Protein AF-A0A2S4WC59-F1 (afdb_monomer)

Mean predicted aligned error: 19.42 Å

Organism: NCBI:txid27350

Structure (mmCIF, N/CA/C/O backbone):
data_AF-A0A2S4WC59-F1
#
_entry.id   AF-A0A2S4WC59-F1
#
loop_
_atom_site.group_PDB
_atom_site.id
_atom_site.type_symbol
_atom_site.label_atom_id
_atom_site.label_alt_id
_atom_site.label_comp_id
_atom_site.label_asym_id
_atom_site.label_entity_id
_atom_site.label_seq_id
_atom_site.pdbx_PDB_ins_code
_atom_site.Cartn_x
_atom_site.Cartn_y
_atom_site.Cartn_z
_atom_site.occupancy
_atom_site.B_iso_or_equiv
_atom_site.auth_seq_id
_atom_site.auth_comp_id
_atom_site.auth_asym_id
_atom_site.auth_atom_id
_atom_site.pdbx_PDB_model_num
ATOM 1 N N . MET A 1 1 ? 1.148 -25.207 -34.327 1.00 47.09 1 MET A N 1
ATOM 2 C CA . MET A 1 1 ? 0.972 -26.489 -33.614 1.00 47.09 1 MET A CA 1
ATOM 3 C C . MET A 1 1 ? 2.319 -26.918 -33.060 1.00 47.09 1 MET A C 1
ATOM 5 O O . MET A 1 1 ? 3.169 -27.356 -33.818 1.00 47.09 1 MET A O 1
ATOM 9 N N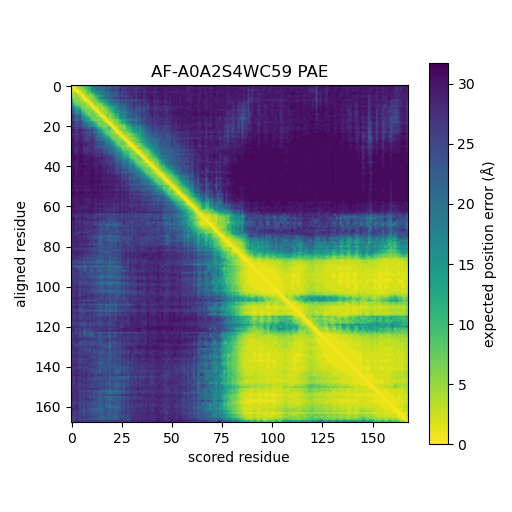 . THR A 1 2 ? 2.506 -26.719 -31.759 1.00 49.12 2 THR A N 1
ATOM 10 C CA . THR A 1 2 ? 3.617 -27.207 -30.927 1.00 49.12 2 THR A CA 1
ATOM 11 C C . THR A 1 2 ? 3.037 -27.507 -29.530 1.00 49.12 2 THR A C 1
ATOM 13 O O . THR A 1 2 ? 2.033 -26.893 -29.162 1.00 49.12 2 THR A O 1
ATOM 16 N N . PRO A 1 3 ? 3.558 -28.512 -28.804 1.00 54.94 3 PRO A N 1
ATOM 17 C CA . PRO A 1 3 ? 2.838 -29.184 -27.716 1.00 54.94 3 PRO A CA 1
ATOM 18 C C . PRO A 1 3 ? 2.958 -28.472 -26.353 1.00 54.94 3 PRO A C 1
ATOM 20 O O . PRO A 1 3 ? 3.953 -27.788 -26.113 1.00 54.94 3 PRO A O 1
ATOM 23 N N . PRO A 1 4 ? 2.001 -28.675 -25.422 1.00 55.25 4 PRO A N 1
ATOM 24 C CA . PRO A 1 4 ? 2.130 -28.228 -24.039 1.00 55.25 4 PRO A CA 1
ATOM 25 C C . PRO A 1 4 ? 2.895 -29.257 -23.188 1.00 55.25 4 PRO A C 1
ATOM 27 O O . PRO A 1 4 ? 2.477 -30.408 -23.053 1.00 55.25 4 PRO A O 1
ATOM 30 N N . CYS A 1 5 ? 4.001 -28.831 -22.573 1.00 49.16 5 CYS A N 1
ATOM 31 C CA . CYS A 1 5 ? 4.662 -29.581 -21.504 1.00 49.16 5 CYS A CA 1
ATOM 32 C C . CYS A 1 5 ? 3.800 -29.555 -20.235 1.00 49.16 5 CYS A C 1
ATOM 34 O O . CYS A 1 5 ? 3.365 -28.494 -19.789 1.00 49.16 5 CYS A O 1
ATOM 36 N N . GLY A 1 6 ? 3.561 -30.730 -19.653 1.00 39.84 6 GLY A N 1
ATOM 37 C CA . GLY A 1 6 ? 2.769 -30.905 -18.444 1.00 39.84 6 GLY A CA 1
ATOM 38 C C . GLY A 1 6 ? 3.561 -31.466 -17.260 1.00 39.84 6 GLY A C 1
ATOM 39 O O . GLY A 1 6 ? 4.372 -32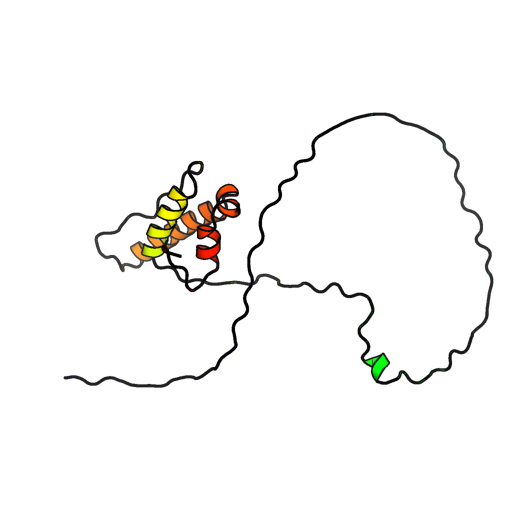.370 -17.436 1.00 39.84 6 GLY A O 1
ATOM 40 N N . ARG A 1 7 ? 3.127 -31.007 -16.070 1.00 43.00 7 ARG A N 1
ATOM 41 C CA . ARG A 1 7 ? 3.107 -31.651 -14.729 1.00 43.00 7 ARG A CA 1
ATOM 42 C C . ARG A 1 7 ? 4.415 -31.654 -13.897 1.00 43.00 7 ARG A C 1
ATOM 44 O O . ARG A 1 7 ? 5.483 -31.601 -14.489 1.00 43.00 7 ARG A O 1
ATOM 51 N N . PRO A 1 8 ? 4.346 -31.772 -12.542 1.00 47.62 8 PRO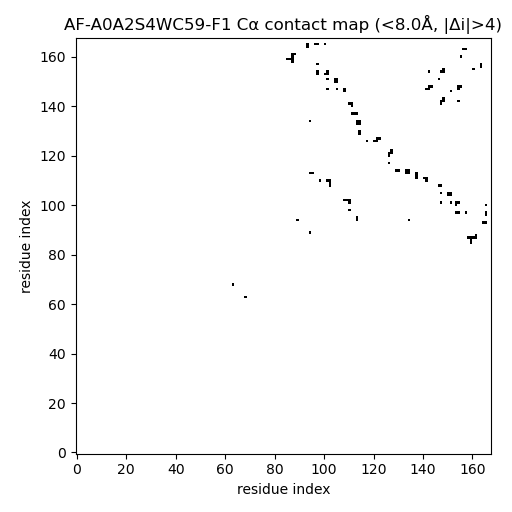 A N 1
ATOM 52 C CA . PRO A 1 8 ? 3.183 -32.144 -11.723 1.00 47.62 8 PRO A CA 1
ATOM 53 C C . PRO A 1 8 ? 2.820 -31.222 -10.544 1.00 47.62 8 PRO A C 1
ATOM 55 O O . PRO A 1 8 ? 3.578 -30.385 -10.070 1.00 47.62 8 PRO A O 1
ATOM 58 N N . ALA A 1 9 ? 1.594 -31.462 -10.083 1.00 41.72 9 ALA A N 1
ATOM 59 C CA . ALA A 1 9 ? 0.948 -30.904 -8.914 1.00 41.72 9 ALA A CA 1
ATOM 60 C C . ALA A 1 9 ? 1.523 -31.462 -7.606 1.00 41.72 9 ALA A C 1
ATOM 62 O O . ALA A 1 9 ? 1.679 -32.675 -7.460 1.00 41.72 9 ALA A O 1
ATOM 63 N N . SER A 1 10 ? 1.689 -30.592 -6.616 1.00 41.12 10 SER A N 1
ATOM 64 C CA . SER A 1 10 ? 1.732 -30.963 -5.204 1.00 41.12 10 SER A CA 1
ATOM 65 C C . SER A 1 10 ? 0.483 -30.418 -4.519 1.00 41.12 10 SER A C 1
ATOM 67 O O . SER A 1 10 ? 0.310 -29.213 -4.349 1.00 41.12 10 SER A O 1
ATOM 69 N N . LYS A 1 11 ? -0.404 -31.350 -4.164 1.00 42.25 11 LYS A N 1
ATOM 70 C CA . LYS A 1 11 ? -1.499 -31.168 -3.212 1.00 42.25 11 LYS A CA 1
ATOM 71 C C . LYS A 1 11 ? -0.938 -30.661 -1.880 1.00 42.25 11 LYS A C 1
ATOM 73 O O . LYS A 1 11 ? -0.080 -31.329 -1.314 1.00 42.25 11 LYS A O 1
ATOM 78 N N . LEU A 1 12 ? -1.531 -29.614 -1.319 1.00 37.81 12 LEU A N 1
ATOM 79 C CA . LEU A 1 12 ? -1.896 -29.629 0.094 1.00 37.81 12 LEU A CA 1
ATOM 80 C C . LEU A 1 12 ? -3.228 -28.897 0.264 1.00 37.81 12 LEU A C 1
ATOM 82 O O . LEU A 1 12 ? -3.483 -27.869 -0.357 1.00 37.81 12 LEU A O 1
ATOM 86 N N . ALA A 1 13 ? -4.105 -29.541 1.016 1.00 38.22 13 ALA A N 1
ATOM 87 C CA . ALA A 1 13 ? -5.505 -29.222 1.176 1.00 38.22 13 ALA A CA 1
ATOM 88 C C . ALA A 1 13 ? -5.733 -28.132 2.236 1.00 38.22 13 ALA A C 1
ATOM 90 O O . ALA A 1 13 ? -4.990 -28.053 3.207 1.00 38.22 13 ALA A O 1
ATOM 91 N N . PHE A 1 14 ? -6.799 -27.357 2.014 1.00 37.78 14 PHE A N 1
ATOM 92 C CA . PHE A 1 14 ? -7.801 -26.883 2.978 1.00 37.78 14 PHE A CA 1
ATOM 93 C C . PHE A 1 14 ? -7.373 -26.603 4.430 1.00 37.78 14 PHE A C 1
ATOM 95 O O . PHE A 1 14 ? -7.126 -27.531 5.194 1.00 37.78 14 PHE A O 1
ATOM 102 N N . LEU A 1 15 ? -7.571 -25.353 4.867 1.00 41.88 15 LEU A N 1
ATOM 103 C CA . LEU A 1 15 ? -8.359 -25.105 6.077 1.00 41.88 15 LEU A CA 1
ATOM 104 C C . LEU A 1 15 ? -9.097 -23.758 6.012 1.00 41.88 15 LEU A C 1
ATOM 106 O O . LEU A 1 15 ? -8.727 -22.846 5.282 1.00 41.88 15 LEU A O 1
ATOM 110 N N . GLN A 1 16 ? -10.208 -23.749 6.732 1.00 37.84 16 GLN A N 1
ATOM 111 C CA . GLN A 1 16 ? -11.427 -22.974 6.582 1.00 37.84 16 GLN A CA 1
ATOM 112 C C . GLN A 1 16 ? -11.358 -21.526 7.096 1.00 37.84 16 GLN A C 1
ATOM 114 O O . GLN A 1 16 ? -10.514 -21.167 7.910 1.00 37.84 16 GLN A O 1
ATOM 119 N N . ALA A 1 17 ? -12.331 -20.747 6.624 1.00 42.72 17 ALA A N 1
ATOM 120 C CA . ALA A 1 17 ? -12.717 -19.398 7.017 1.00 42.72 17 ALA A CA 1
ATOM 121 C C . ALA A 1 17 ? -12.768 -19.119 8.533 1.00 42.72 17 ALA A C 1
ATOM 123 O O . ALA A 1 17 ? -13.134 -19.981 9.330 1.00 42.72 17 ALA A O 1
ATOM 124 N N . GLY A 1 18 ? -12.548 -17.850 8.885 1.00 38.06 18 GLY A N 1
ATOM 125 C CA . GLY A 1 18 ? -12.917 -17.267 10.172 1.00 38.06 18 GLY A CA 1
ATOM 126 C C . GLY A 1 18 ? -12.903 -15.741 10.093 1.00 38.06 18 GLY A C 1
ATOM 127 O O . GLY A 1 18 ? -11.840 -15.143 9.977 1.00 38.06 18 GLY A O 1
ATOM 128 N N . GLN A 1 19 ? -14.093 -15.131 10.102 1.00 54.53 19 GLN A N 1
ATOM 129 C CA . GLN A 1 19 ? -14.316 -13.689 10.239 1.00 54.53 19 GLN A CA 1
ATOM 130 C C . GLN A 1 19 ? -13.551 -13.094 11.428 1.00 54.53 19 GLN A C 1
ATOM 132 O O . GLN A 1 19 ? -13.650 -13.630 12.527 1.00 54.53 19 GLN A O 1
ATOM 137 N N . CYS A 1 20 ? -12.978 -11.900 11.253 1.00 39.34 20 CYS A N 1
ATOM 138 C CA . CYS A 1 20 ? -12.812 -10.9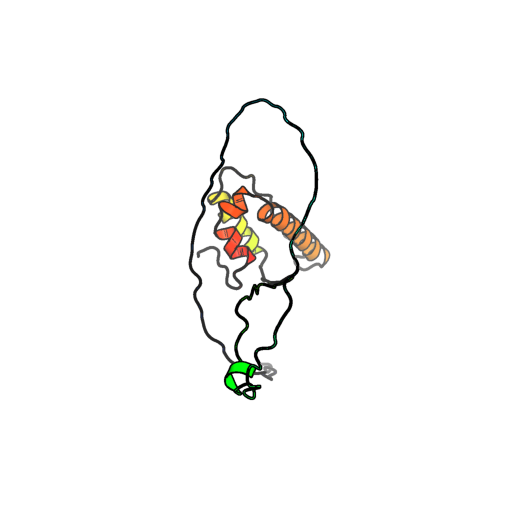44 12.348 1.00 39.34 20 CYS A CA 1
ATOM 139 C C . CYS A 1 20 ? -13.248 -9.559 11.868 1.00 39.34 20 CYS A C 1
ATOM 141 O O . CYS A 1 20 ? -12.598 -8.934 11.032 1.00 39.34 20 CYS A O 1
ATOM 143 N N . GLY A 1 21 ? -14.406 -9.131 12.369 1.00 40.47 21 GLY A N 1
ATOM 144 C CA . GLY A 1 21 ? -14.954 -7.804 12.157 1.00 40.47 21 GLY A CA 1
ATOM 145 C C . GLY A 1 21 ? -14.242 -6.732 12.983 1.00 40.47 21 GLY A C 1
ATOM 146 O O . GLY A 1 21 ? -13.656 -7.012 14.025 1.00 40.47 21 GLY A O 1
ATOM 147 N N . LEU A 1 22 ? -14.322 -5.511 12.449 1.00 45.53 22 LEU A N 1
ATOM 148 C CA . LEU A 1 22 ? -14.596 -4.232 13.116 1.00 45.53 22 LEU A CA 1
ATOM 149 C C . LEU A 1 22 ? -14.439 -4.188 14.642 1.00 45.53 22 LEU A C 1
ATOM 151 O O . LEU A 1 22 ? -15.148 -4.915 15.321 1.00 45.53 22 LEU A O 1
ATOM 155 N N . LEU A 1 23 ? -13.708 -3.188 15.156 1.00 48.66 23 LEU A N 1
ATOM 156 C CA . LEU A 1 23 ? -14.280 -2.129 16.010 1.00 48.66 23 LEU A CA 1
ATOM 157 C C . LEU A 1 23 ? -13.354 -0.883 16.095 1.00 48.66 23 LEU A C 1
ATOM 159 O O . LEU A 1 23 ? -12.151 -1.007 15.861 1.00 48.66 23 LEU A O 1
ATOM 163 N N . PRO A 1 24 ? -13.905 0.317 16.394 1.00 51.59 24 PRO A N 1
ATOM 164 C CA . PRO A 1 24 ? -13.264 1.613 16.165 1.00 51.59 24 PRO A CA 1
ATOM 165 C C . PRO A 1 24 ? -12.682 2.313 17.417 1.00 51.59 24 PRO A C 1
ATOM 167 O O . PRO A 1 24 ? -12.939 1.949 18.559 1.00 51.59 24 PRO A O 1
ATOM 170 N N . LEU A 1 25 ? -11.917 3.366 17.107 1.00 44.75 25 LEU A N 1
ATOM 171 C CA . LEU A 1 25 ? -11.492 4.572 17.836 1.00 44.75 25 LEU A CA 1
ATOM 172 C C . LEU A 1 25 ? -12.129 4.899 19.210 1.00 44.75 25 LEU A C 1
ATOM 174 O O . LEU A 1 25 ? -13.345 5.027 19.323 1.00 44.75 25 LEU A O 1
ATOM 178 N N . ALA A 1 26 ? -11.286 5.268 20.186 1.00 38.12 26 ALA A N 1
ATOM 179 C CA . ALA A 1 26 ? -11.638 6.261 21.209 1.00 38.12 26 ALA A CA 1
ATOM 180 C C . ALA A 1 26 ? -10.401 7.007 21.752 1.00 38.12 26 ALA A C 1
ATOM 182 O O . ALA A 1 26 ? -9.541 6.452 22.431 1.00 38.12 26 ALA A O 1
ATOM 183 N N . THR A 1 27 ? -10.362 8.301 21.445 1.00 45.34 27 THR A N 1
ATOM 184 C CA . THR A 1 27 ? -9.591 9.373 22.083 1.00 45.34 27 THR A CA 1
ATOM 185 C C . THR A 1 27 ? -10.012 9.564 23.539 1.00 45.34 27 THR A C 1
ATOM 187 O O . THR A 1 27 ? -11.207 9.703 23.761 1.00 45.34 27 THR A O 1
ATOM 190 N N . VAL A 1 28 ? -9.078 9.746 24.485 1.00 49.72 28 VAL A N 1
ATOM 191 C CA . VAL A 1 28 ? -9.259 10.691 25.611 1.00 49.72 28 VAL A CA 1
ATOM 192 C C . VAL A 1 28 ? -7.908 11.296 26.017 1.00 49.72 28 VAL A C 1
ATOM 194 O O . VAL A 1 28 ? -7.052 10.637 26.601 1.00 49.72 28 VAL A O 1
ATOM 197 N N . LEU A 1 29 ? -7.754 12.589 25.723 1.00 42.00 29 LEU A N 1
ATOM 198 C CA . LEU A 1 29 ? -6.887 13.519 26.444 1.00 42.00 29 LEU A CA 1
ATOM 199 C C . LEU A 1 29 ? -7.478 13.735 27.844 1.00 42.00 29 LEU A C 1
ATOM 201 O O . LEU A 1 29 ? -8.667 14.031 27.942 1.00 42.00 29 LEU A O 1
ATOM 205 N N . ASN A 1 30 ? -6.671 13.679 28.904 1.00 44.84 30 ASN A N 1
ATOM 206 C CA . ASN A 1 30 ? -7.053 14.291 30.177 1.00 44.84 30 ASN A CA 1
ATOM 207 C C . ASN A 1 30 ? -6.026 15.359 30.587 1.00 44.84 30 ASN A C 1
ATOM 209 O O . ASN A 1 30 ? -4.894 15.009 30.931 1.00 44.84 30 ASN A O 1
ATOM 213 N N . PRO A 1 31 ? -6.396 16.648 30.529 1.00 46.16 31 PRO A N 1
ATOM 214 C CA . PRO A 1 31 ? -5.642 17.739 31.113 1.00 46.16 31 PRO A CA 1
ATOM 215 C C . PRO A 1 31 ? -6.160 18.099 32.515 1.00 46.16 31 PRO A C 1
ATOM 217 O O . PRO A 1 31 ? -7.349 17.978 32.804 1.00 46.16 31 PRO A O 1
ATOM 220 N N . ASN A 1 32 ? -5.261 18.721 33.284 1.00 33.19 32 ASN A N 1
ATOM 221 C CA . ASN A 1 32 ? -5.490 19.549 34.479 1.00 33.19 32 ASN A CA 1
ATOM 222 C C . ASN A 1 32 ? -5.444 18.806 35.831 1.00 33.19 32 ASN A C 1
ATOM 224 O O . ASN A 1 32 ? -5.971 17.712 35.956 1.00 33.19 32 ASN A O 1
ATOM 228 N N . THR A 1 33 ? -4.927 19.339 36.944 1.00 34.38 33 THR A N 1
ATOM 229 C CA . THR A 1 33 ? -4.177 20.566 37.305 1.00 34.38 33 THR A CA 1
ATOM 230 C C . THR A 1 33 ? -4.046 20.505 38.839 1.00 34.38 33 THR A C 1
ATOM 232 O O . THR A 1 33 ? -5.061 20.273 39.480 1.00 34.38 33 THR A O 1
ATOM 235 N N . THR A 1 34 ? -2.834 20.720 39.384 1.00 36.59 34 THR A N 1
ATOM 236 C CA . THR A 1 34 ? -2.507 21.510 40.613 1.00 36.59 34 THR A CA 1
ATOM 237 C C . THR A 1 34 ? -3.168 21.049 41.945 1.00 36.59 34 THR A C 1
ATOM 239 O O . THR A 1 34 ? -4.356 20.804 42.029 1.00 36.59 34 THR A O 1
ATOM 242 N N . THR A 1 35 ? -2.524 20.932 43.115 1.00 37.22 35 THR A N 1
ATOM 243 C CA . THR A 1 35 ? -1.675 21.905 43.824 1.00 37.22 35 THR A CA 1
ATOM 244 C C . THR A 1 35 ? -1.179 21.288 45.154 1.00 37.22 35 THR A C 1
ATOM 246 O O . THR A 1 35 ? -1.968 20.685 45.868 1.00 37.22 35 THR A O 1
ATOM 249 N N . ASN A 1 36 ? 0.092 21.536 45.491 1.00 37.81 36 ASN A N 1
ATOM 250 C CA . ASN A 1 36 ? 0.666 21.947 46.791 1.00 37.81 36 ASN A CA 1
ATOM 251 C C . ASN A 1 36 ? 0.529 21.174 48.142 1.00 37.81 36 ASN A C 1
ATOM 253 O O . ASN A 1 36 ? -0.530 21.108 48.748 1.00 37.81 36 ASN A O 1
ATOM 257 N N . ILE A 1 37 ? 1.733 20.889 48.688 1.00 38.50 37 ILE A N 1
ATOM 258 C CA . ILE A 1 37 ? 2.301 21.281 50.014 1.00 38.50 37 ILE A CA 1
ATOM 259 C C . ILE A 1 37 ? 2.125 20.362 51.265 1.00 38.50 37 ILE A C 1
ATOM 261 O O . ILE A 1 37 ? 1.098 20.381 51.927 1.00 38.50 37 ILE A O 1
ATOM 265 N N . ILE A 1 38 ? 3.208 19.595 51.549 1.00 36.56 38 ILE A N 1
ATOM 266 C CA . ILE A 1 38 ? 4.055 19.317 52.770 1.00 36.56 38 ILE A CA 1
ATOM 267 C C . ILE A 1 38 ? 3.587 19.708 54.215 1.00 36.56 38 ILE A C 1
ATOM 269 O O . ILE A 1 38 ? 2.738 20.584 54.319 1.00 36.56 38 ILE A O 1
ATOM 273 N N . PRO A 1 39 ? 4.264 19.323 55.353 1.00 47.97 39 PRO A N 1
ATOM 274 C CA . PRO A 1 39 ? 5.092 18.151 55.780 1.00 47.97 39 PRO A CA 1
ATOM 275 C C . PRO A 1 39 ? 4.766 17.559 57.202 1.00 47.97 39 PRO A C 1
ATOM 277 O O . PRO A 1 39 ? 4.041 18.146 58.000 1.00 47.9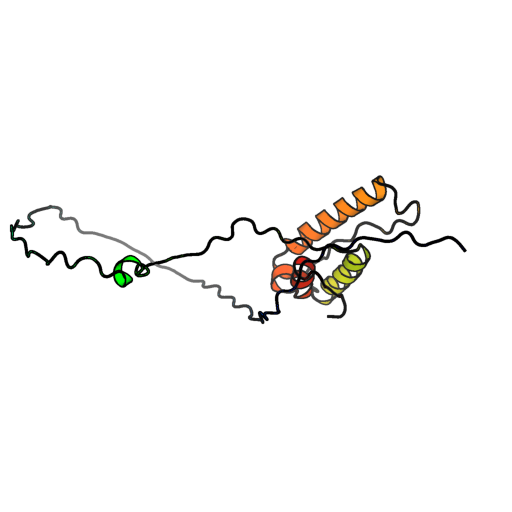7 39 PRO A O 1
ATOM 280 N N . THR A 1 40 ? 5.524 16.506 57.585 1.00 33.69 40 THR A N 1
ATOM 281 C CA . THR A 1 40 ? 6.028 16.106 58.943 1.00 33.69 40 THR A CA 1
ATOM 282 C C . THR A 1 40 ? 5.174 15.271 59.922 1.00 33.69 40 THR A C 1
ATOM 284 O O . THR A 1 40 ? 4.230 15.781 60.508 1.00 33.69 40 THR A O 1
ATOM 287 N N . LYS A 1 41 ? 5.664 14.064 60.289 1.00 40.25 41 LYS A N 1
ATOM 288 C CA . LYS A 1 41 ? 6.320 13.776 61.595 1.00 40.25 41 LYS A CA 1
ATOM 289 C C . LYS A 1 41 ? 7.035 12.404 61.603 1.00 40.25 41 LYS A C 1
ATOM 291 O O . LYS A 1 41 ? 6.511 11.415 61.111 1.00 40.25 41 LYS A O 1
ATOM 296 N N . ILE A 1 42 ? 8.236 12.390 62.178 1.00 40.75 42 ILE A N 1
ATOM 297 C CA . ILE A 1 42 ? 9.155 11.264 62.434 1.00 40.75 42 ILE A CA 1
ATOM 298 C C . ILE A 1 42 ? 8.719 10.494 63.694 1.00 40.75 42 ILE A C 1
ATOM 300 O O . ILE A 1 42 ? 8.493 11.195 64.675 1.00 40.75 42 ILE A O 1
ATOM 304 N N . ILE A 1 43 ? 8.712 9.142 63.702 1.00 38.53 43 ILE A N 1
ATOM 305 C CA . ILE A 1 43 ? 9.178 8.234 64.798 1.00 38.53 43 ILE A CA 1
ATOM 306 C C . ILE A 1 43 ? 9.556 6.850 64.190 1.00 38.53 43 ILE A C 1
ATOM 308 O O . ILE A 1 43 ? 8.789 6.347 63.367 1.00 38.53 43 ILE A O 1
ATOM 312 N N . PRO A 1 44 ? 10.709 6.246 64.558 1.00 47.16 44 PRO A N 1
ATOM 313 C CA . PRO A 1 44 ? 11.173 4.933 64.101 1.00 47.16 44 PRO A CA 1
ATOM 314 C C . PRO A 1 44 ? 10.798 3.791 65.072 1.00 47.16 44 PRO A C 1
ATOM 316 O O . PRO A 1 44 ? 10.270 4.031 66.151 1.00 47.16 44 PRO A O 1
ATOM 319 N N . ASP A 1 45 ? 11.183 2.576 64.682 1.00 35.84 45 ASP A N 1
ATOM 320 C CA . ASP A 1 45 ? 11.559 1.421 65.513 1.00 35.84 45 ASP A CA 1
ATOM 321 C C . ASP A 1 45 ?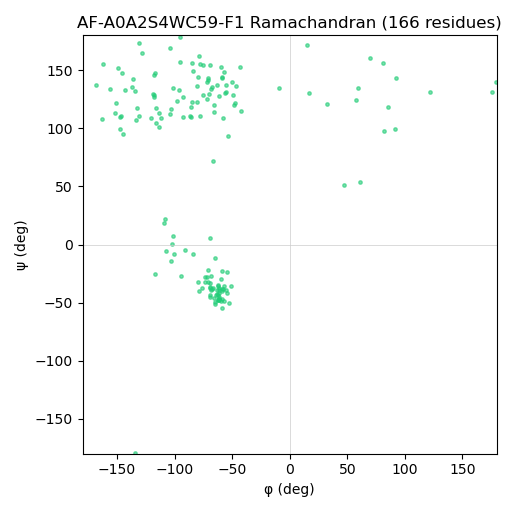 10.739 0.132 65.322 1.00 35.84 45 ASP A C 1
ATOM 323 O O . ASP A 1 45 ? 9.512 0.089 65.259 1.00 35.84 45 ASP A O 1
ATOM 327 N N . HIS A 1 46 ? 11.517 -0.929 65.165 1.00 50.50 46 HIS A N 1
ATOM 328 C CA . HIS A 1 46 ? 11.201 -2.277 64.747 1.00 50.50 46 HIS A CA 1
ATOM 329 C C . HIS A 1 46 ? 11.219 -3.158 65.995 1.00 50.50 46 HIS A C 1
ATOM 331 O O . HIS A 1 46 ? 12.283 -3.395 66.561 1.00 50.50 46 HIS A O 1
ATOM 337 N N . ALA A 1 47 ? 10.067 -3.681 66.424 1.00 38.97 47 ALA A N 1
ATOM 338 C CA . ALA A 1 47 ? 10.037 -4.685 67.482 1.00 38.97 47 ALA A CA 1
ATOM 339 C C . ALA A 1 47 ? 8.845 -5.655 67.366 1.00 38.97 47 ALA A C 1
ATOM 341 O O . ALA A 1 47 ? 7.689 -5.262 67.475 1.00 38.97 47 ALA A O 1
ATOM 342 N N . GLN A 1 48 ? 9.206 -6.941 67.258 1.00 36.84 48 GLN A N 1
ATOM 343 C CA . GLN A 1 48 ? 8.532 -8.126 67.816 1.00 36.84 48 GLN A CA 1
ATOM 344 C C . GLN A 1 48 ? 7.323 -8.717 67.060 1.00 36.84 48 GLN A C 1
ATOM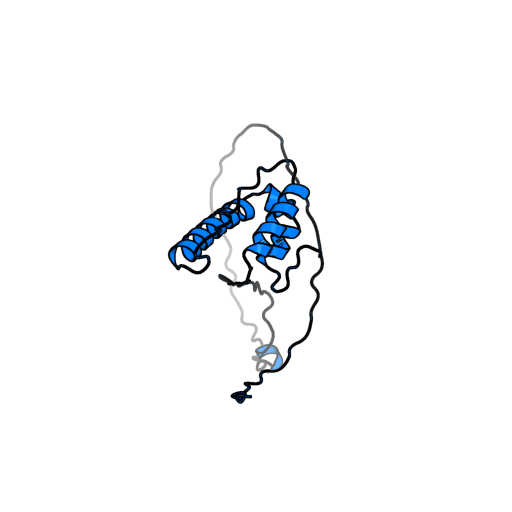 346 O O . GLN A 1 48 ? 6.171 -8.360 67.279 1.00 36.84 48 GLN A O 1
ATOM 351 N N . HIS A 1 49 ? 7.597 -9.770 66.276 1.00 43.81 49 HIS A N 1
ATOM 352 C CA . HIS A 1 49 ? 6.627 -10.819 65.939 1.00 43.81 49 HIS A CA 1
ATOM 353 C C . HIS A 1 49 ? 6.863 -12.009 66.891 1.00 43.81 49 HIS A C 1
ATOM 355 O O . HIS A 1 49 ? 7.992 -12.506 66.939 1.00 43.81 49 HIS A O 1
ATOM 361 N N . PRO A 1 50 ? 5.873 -12.494 67.662 1.00 50.59 50 PRO A N 1
ATOM 362 C CA . PRO A 1 50 ? 6.075 -13.676 68.485 1.00 50.59 50 PRO A CA 1
ATOM 363 C C . PRO A 1 50 ? 6.067 -14.936 67.610 1.00 50.59 50 PRO A C 1
ATOM 365 O O . PRO A 1 50 ? 5.149 -15.183 66.827 1.00 50.59 50 PRO A O 1
ATOM 368 N N . THR A 1 51 ? 7.107 -15.750 67.774 1.00 50.91 51 THR A N 1
ATOM 369 C CA . THR A 1 51 ? 7.154 -17.160 67.379 1.00 50.91 51 THR A CA 1
ATOM 370 C C . THR A 1 51 ? 6.012 -17.938 68.026 1.00 50.91 51 THR A C 1
ATOM 372 O O . THR A 1 51 ? 5.879 -17.931 69.251 1.00 50.91 51 THR A O 1
ATOM 375 N N . ARG A 1 52 ? 5.263 -18.706 67.227 1.00 40.69 52 ARG A N 1
ATOM 376 C CA . ARG A 1 52 ? 4.537 -19.881 67.717 1.00 40.69 52 ARG A CA 1
ATOM 377 C C . ARG A 1 52 ? 4.785 -21.064 66.791 1.00 40.69 52 ARG A C 1
ATOM 379 O O . ARG A 1 52 ? 4.476 -21.029 65.606 1.00 40.69 52 ARG A O 1
ATOM 386 N N . SER A 1 53 ? 5.391 -22.084 67.375 1.00 53.50 53 SER A N 1
ATOM 387 C CA . SER A 1 53 ? 5.698 -23.376 66.792 1.00 53.50 53 SER A CA 1
ATOM 388 C C . SER A 1 53 ? 4.482 -24.311 66.778 1.00 53.50 53 SER A C 1
ATOM 390 O O . SER A 1 53 ? 3.736 -24.379 67.755 1.00 53.50 53 SER A O 1
ATOM 392 N N . ASN A 1 54 ? 4.434 -25.101 65.695 1.00 48.44 54 ASN A N 1
ATOM 393 C CA . ASN A 1 54 ? 3.882 -26.457 65.534 1.00 48.44 54 ASN A CA 1
ATOM 394 C C . ASN A 1 54 ? 2.353 -26.678 65.594 1.00 48.44 54 ASN A C 1
ATOM 396 O O . ASN A 1 54 ? 1.646 -25.872 66.190 1.00 48.44 54 ASN A O 1
ATOM 400 N N . PRO A 1 55 ? 1.827 -27.815 65.065 1.00 47.97 55 PRO A N 1
ATOM 401 C CA . PRO A 1 55 ? 2.509 -28.974 64.461 1.00 47.97 55 PRO A CA 1
ATOM 402 C C . PRO A 1 55 ? 1.941 -29.423 63.096 1.00 47.97 55 PRO A C 1
ATOM 404 O O . PRO A 1 55 ? 0.906 -28.966 62.624 1.00 47.97 55 PRO A O 1
ATOM 407 N N . ALA A 1 56 ? 2.643 -30.384 62.496 1.00 51.53 56 ALA A N 1
ATOM 408 C CA . ALA A 1 56 ? 2.218 -31.190 61.363 1.00 51.53 56 ALA A CA 1
ATOM 409 C C . ALA A 1 56 ? 0.757 -31.669 61.466 1.00 51.53 56 ALA A C 1
ATOM 411 O O . ALA A 1 56 ? 0.431 -32.523 62.292 1.00 51.53 56 ALA A O 1
ATOM 412 N N . SER A 1 57 ? -0.100 -31.202 60.560 1.00 50.16 57 SER A N 1
ATOM 413 C CA . SER A 1 57 ? -1.180 -32.039 60.058 1.00 50.16 57 SER A CA 1
ATOM 414 C C . SER A 1 57 ? -0.604 -32.852 58.904 1.00 50.16 57 SER A C 1
ATOM 416 O O . SER A 1 57 ? -0.256 -32.331 57.848 1.00 50.16 57 SER A O 1
ATOM 418 N N . ASN A 1 58 ? -0.460 -34.153 59.150 1.00 52.59 58 ASN A N 1
ATOM 419 C CA . ASN A 1 58 ? -0.380 -35.156 58.103 1.00 52.59 58 ASN A CA 1
ATOM 420 C C . ASN A 1 58 ? -1.605 -34.976 57.200 1.00 52.59 58 ASN A C 1
ATOM 422 O O . ASN A 1 58 ? -2.670 -35.522 57.487 1.00 52.59 58 ASN A O 1
ATOM 426 N N . THR A 1 59 ? -1.479 -34.214 56.117 1.00 53.03 59 THR A N 1
ATOM 427 C CA . THR A 1 59 ? -2.339 -34.457 54.969 1.00 53.03 59 THR A CA 1
ATOM 428 C C . THR A 1 59 ? -2.017 -35.872 54.504 1.00 53.03 59 THR A C 1
ATOM 430 O O . THR A 1 59 ? -0.838 -36.211 54.332 1.00 53.03 59 THR A O 1
ATOM 433 N N . PRO A 1 60 ? -3.026 -36.746 54.349 1.00 47.41 60 PRO A N 1
ATOM 434 C CA . PRO A 1 60 ? -2.820 -37.985 53.632 1.00 47.41 60 PRO A CA 1
ATOM 435 C C . PRO A 1 60 ? -2.144 -37.608 52.319 1.00 47.41 60 PRO A C 1
ATOM 437 O O . PRO A 1 60 ? -2.610 -36.706 51.621 1.00 47.41 60 PRO A O 1
ATOM 440 N N . ARG A 1 61 ? -1.029 -38.268 51.989 1.00 54.06 61 ARG A N 1
ATOM 441 C CA . ARG A 1 61 ? -0.565 -38.314 50.603 1.00 54.06 61 ARG A CA 1
ATOM 442 C C . ARG A 1 61 ? -1.606 -39.123 49.840 1.00 54.06 61 ARG A C 1
ATOM 444 O O . ARG A 1 61 ? -1.389 -40.293 49.540 1.00 54.06 61 ARG A O 1
ATOM 451 N N . THR A 1 62 ? -2.777 -38.533 49.629 1.00 54.84 62 THR A N 1
ATOM 452 C CA . THR A 1 62 ? -3.731 -38.981 48.635 1.00 54.84 62 THR A CA 1
ATOM 453 C C . THR A 1 62 ? -2.927 -38.911 47.356 1.00 54.84 62 THR A C 1
ATOM 455 O O . THR A 1 62 ? -2.476 -37.829 46.976 1.00 54.84 62 THR A O 1
ATOM 458 N N . GLY A 1 63 ? -2.573 -40.078 46.811 1.00 57.59 63 GLY A N 1
ATOM 459 C CA . GLY A 1 63 ? -1.859 -40.145 45.545 1.00 57.59 63 GLY A CA 1
ATOM 460 C C . GLY A 1 63 ? -2.589 -39.217 44.595 1.00 57.59 63 GLY A C 1
ATOM 461 O O . GLY A 1 63 ? -3.809 -39.343 44.478 1.00 57.59 63 GLY A O 1
ATOM 462 N N . GLN A 1 64 ? -1.864 -38.231 44.060 1.00 58.59 64 GLN A N 1
ATOM 463 C CA . GLN A 1 64 ? -2.455 -37.203 43.215 1.00 58.59 64 GLN A CA 1
ATOM 464 C C . GLN A 1 64 ? -3.308 -37.919 42.186 1.00 58.59 64 GLN A C 1
ATOM 466 O O . GLN A 1 64 ? -2.819 -38.811 41.481 1.00 58.59 64 GLN A O 1
ATOM 471 N N . THR A 1 65 ? -4.603 -37.615 42.196 1.00 72.19 65 THR A N 1
ATOM 472 C CA . THR A 1 65 ? -5.499 -38.216 41.220 1.00 72.19 65 THR A CA 1
ATOM 473 C C . THR A 1 65 ? -4.973 -37.825 39.841 1.00 72.19 65 THR A C 1
ATOM 475 O O . THR A 1 65 ? -4.413 -36.739 39.676 1.00 72.19 65 THR A O 1
ATOM 478 N N . LEU A 1 66 ? -5.059 -38.728 38.861 1.00 70.06 66 LEU A N 1
ATOM 479 C CA . LEU A 1 66 ? -4.512 -38.477 37.523 1.00 70.06 66 LEU A CA 1
ATOM 480 C C . LEU A 1 66 ? -5.008 -37.121 36.976 1.00 70.06 66 LEU A C 1
ATOM 482 O O . LEU A 1 66 ? -4.239 -36.379 36.379 1.00 70.06 66 LEU A O 1
ATOM 486 N N . ASP A 1 67 ? -6.254 -36.764 37.287 1.00 69.75 67 ASP A N 1
ATOM 487 C CA . ASP A 1 67 ? -6.888 -35.503 36.903 1.00 69.75 67 ASP A CA 1
ATOM 488 C C . ASP A 1 67 ? -6.313 -34.258 37.603 1.00 69.75 67 ASP A C 1
ATOM 490 O O . ASP A 1 67 ? -6.220 -33.207 36.977 1.00 69.75 67 ASP A O 1
ATOM 494 N N . GLU A 1 68 ? -5.853 -34.348 38.854 1.00 72.12 68 GLU A N 1
ATOM 495 C CA . GLU A 1 68 ? -5.109 -33.253 39.503 1.00 72.12 68 GLU A CA 1
ATOM 496 C C . GLU A 1 68 ? -3.709 -33.080 38.910 1.00 72.12 68 GLU A C 1
ATOM 498 O O . GLU A 1 68 ? -3.199 -31.965 38.837 1.00 72.12 68 GLU A O 1
ATOM 503 N N . MET A 1 69 ? -3.087 -34.174 38.464 1.00 68.62 69 MET A N 1
ATOM 504 C CA . MET A 1 69 ? -1.765 -34.141 37.836 1.00 68.62 69 MET A CA 1
ATOM 505 C C . MET A 1 69 ? -1.788 -33.442 36.463 1.00 68.62 69 MET A C 1
ATOM 507 O O . MET A 1 69 ? -0.781 -32.860 36.063 1.00 68.62 69 MET A O 1
ATOM 511 N N . TYR A 1 70 ? -2.930 -33.463 35.765 1.00 74.25 70 TYR A N 1
ATOM 512 C CA . TYR A 1 70 ? -3.173 -32.741 34.507 1.00 74.25 70 TYR A CA 1
ATOM 513 C C . TYR A 1 70 ? -3.991 -31.446 34.686 1.00 74.25 70 TYR A C 1
ATOM 515 O O . TYR A 1 70 ? -4.373 -30.826 33.690 1.00 74.25 70 TYR A O 1
ATOM 523 N N . ALA A 1 71 ? -4.267 -31.013 35.922 1.00 74.50 71 ALA A N 1
ATOM 524 C CA . ALA A 1 71 ? -5.030 -29.793 36.172 1.00 74.50 71 ALA A CA 1
ATOM 525 C C . ALA A 1 71 ? -4.242 -28.541 35.740 1.00 74.50 71 ALA A C 1
ATOM 527 O O . ALA A 1 71 ? -3.051 -28.396 36.022 1.00 74.50 71 ALA A O 1
ATOM 528 N N . VAL A 1 72 ? -4.915 -27.613 35.050 1.00 74.94 72 VAL A N 1
ATOM 529 C CA . VAL A 1 72 ? -4.313 -26.354 34.583 1.00 74.94 72 VAL A CA 1
ATOM 530 C C . VAL A 1 72 ? -4.082 -25.424 35.786 1.00 74.94 72 VAL A C 1
ATOM 532 O O . VAL A 1 72 ? -5.041 -25.149 36.509 1.00 74.94 72 VAL A O 1
ATOM 535 N N . PRO A 1 73 ? -2.854 -24.917 36.019 1.00 72.81 73 PRO A N 1
ATOM 536 C CA . PRO A 1 73 ? -2.575 -24.018 37.140 1.00 72.81 73 PRO A CA 1
ATOM 537 C C . PRO A 1 73 ? -3.418 -22.733 37.098 1.00 72.81 73 PRO A C 1
ATOM 539 O O . PRO A 1 73 ? -3.625 -22.157 36.032 1.00 72.81 73 PRO A O 1
ATOM 542 N N . GLU A 1 74 ? -3.837 -22.230 38.263 1.00 68.38 74 GLU A N 1
ATOM 543 C CA . GLU A 1 74 ? -4.832 -21.147 38.404 1.00 68.38 74 GLU A CA 1
ATOM 544 C C . GLU A 1 74 ? -4.388 -19.734 37.952 1.00 68.38 74 GLU A C 1
ATOM 546 O O . GLU A 1 74 ? -5.137 -18.776 38.127 1.00 68.38 74 GLU A O 1
ATOM 551 N N . ASN A 1 75 ? -3.202 -19.545 37.357 1.00 67.75 75 ASN A N 1
ATOM 552 C CA . ASN A 1 75 ? -2.781 -18.222 36.873 1.00 67.75 75 ASN A CA 1
ATOM 553 C C . ASN A 1 75 ? -1.889 -18.312 35.620 1.00 67.75 75 ASN A C 1
ATOM 555 O O . ASN A 1 75 ? -0.686 -18.561 35.725 1.00 67.75 75 ASN A O 1
ATOM 559 N N . TYR A 1 76 ? -2.468 -18.094 34.431 1.00 68.12 76 TYR A N 1
ATOM 560 C CA . TYR A 1 76 ? -1.740 -18.025 33.159 1.00 68.12 76 TYR A CA 1
ATOM 561 C C . TYR A 1 76 ? -1.879 -16.641 32.501 1.00 68.12 76 TYR A C 1
ATOM 563 O O . TYR A 1 76 ? -2.976 -16.130 32.296 1.00 68.12 76 TYR A O 1
ATOM 571 N N . LEU A 1 77 ? -0.747 -16.041 32.124 1.00 72.44 77 LEU A N 1
ATOM 572 C CA . LEU A 1 77 ? -0.678 -14.932 31.168 1.00 72.44 77 LEU A CA 1
ATOM 573 C C . LEU A 1 77 ? 0.058 -15.442 29.928 1.00 72.44 77 LEU A C 1
ATOM 575 O O . LEU A 1 77 ? 1.286 -15.532 29.927 1.00 72.44 77 LEU A O 1
ATOM 579 N N . GLU A 1 78 ? -0.687 -15.782 28.877 1.00 69.75 78 GLU A N 1
ATOM 580 C CA . GLU A 1 78 ? -0.122 -16.267 27.617 1.00 69.75 78 GLU A CA 1
ATOM 581 C C . GLU A 1 78 ? -0.421 -15.307 26.464 1.00 69.75 78 GLU A C 1
ATOM 583 O O . GLU A 1 78 ? -1.522 -15.274 25.923 1.00 69.75 78 GLU A O 1
ATOM 588 N N . ILE A 1 79 ? 0.599 -14.543 26.061 1.00 73.19 79 ILE A N 1
ATOM 589 C CA . ILE A 1 79 ? 0.656 -13.868 24.759 1.00 73.19 79 ILE A CA 1
ATOM 590 C C . ILE A 1 79 ? 2.116 -13.838 24.310 1.00 73.19 79 ILE A C 1
ATOM 592 O O . ILE A 1 79 ? 2.909 -13.082 24.875 1.00 73.19 79 ILE A O 1
ATOM 596 N N . LYS A 1 80 ? 2.493 -14.590 23.267 1.00 65.62 80 LYS A N 1
ATOM 597 C CA . LYS A 1 80 ? 3.746 -14.321 22.540 1.00 65.62 80 LYS A CA 1
ATOM 598 C C . LYS A 1 80 ? 3.621 -14.599 21.049 1.00 65.62 80 LYS A C 1
ATOM 600 O O . LYS A 1 80 ? 3.918 -15.692 20.586 1.00 65.62 80 LYS A O 1
ATOM 605 N N . VAL A 1 81 ? 3.333 -13.543 20.292 1.00 70.62 81 VAL A N 1
ATOM 606 C CA . VAL A 1 81 ? 3.773 -13.459 18.897 1.00 70.62 81 VAL A CA 1
ATOM 607 C C . VAL A 1 81 ? 4.959 -12.503 18.854 1.00 70.62 81 VAL A C 1
ATOM 609 O O . VAL A 1 81 ? 4.845 -11.335 19.228 1.00 70.62 81 VAL A O 1
ATOM 612 N N . ARG A 1 82 ? 6.132 -13.013 18.471 1.00 68.94 82 ARG A N 1
ATOM 613 C CA . ARG A 1 82 ? 7.341 -12.205 18.283 1.00 68.94 82 ARG A CA 1
ATOM 614 C C . ARG A 1 82 ? 7.699 -12.225 16.801 1.00 68.94 82 ARG A C 1
ATOM 616 O O . ARG A 1 82 ? 8.025 -13.275 16.263 1.00 68.94 82 ARG A O 1
ATOM 623 N N . ASN A 1 83 ? 7.582 -11.047 16.185 1.00 59.56 83 ASN A N 1
ATOM 624 C CA . ASN A 1 83 ? 7.919 -10.739 14.793 1.00 59.56 83 ASN A CA 1
ATOM 625 C C . ASN A 1 83 ? 7.128 -11.542 13.737 1.00 59.56 83 ASN A C 1
ATOM 627 O O . ASN A 1 83 ? 7.747 -12.153 12.868 1.00 59.56 83 ASN A O 1
ATOM 631 N N . PRO A 1 84 ? 5.779 -11.544 13.766 1.00 77.44 84 PRO A N 1
ATOM 632 C CA . PRO A 1 84 ? 5.015 -12.150 12.682 1.00 77.44 84 PRO A CA 1
ATOM 633 C C . PRO A 1 84 ? 5.253 -11.346 11.398 1.00 77.44 84 PRO A C 1
ATOM 635 O O . PRO A 1 84 ? 4.900 -10.171 11.319 1.00 77.44 84 PRO A O 1
ATOM 638 N N . THR A 1 85 ? 5.890 -11.957 10.403 1.00 73.31 85 THR A N 1
ATOM 639 C CA . THR A 1 85 ? 6.105 -11.343 9.093 1.00 73.31 85 THR A CA 1
ATOM 640 C C . THR A 1 85 ? 4.970 -11.743 8.158 1.00 73.31 85 THR A C 1
ATOM 642 O O . THR A 1 85 ? 4.851 -12.895 7.747 1.00 73.31 85 THR A O 1
ATOM 645 N N . THR A 1 86 ? 4.111 -10.787 7.817 1.00 78.81 86 THR A N 1
ATOM 646 C CA . THR A 1 86 ? 3.104 -10.951 6.762 1.00 78.81 86 THR A CA 1
ATOM 647 C C . THR A 1 86 ? 3.642 -10.363 5.466 1.00 78.81 86 THR A C 1
ATOM 649 O O . THR A 1 86 ? 4.175 -9.256 5.460 1.00 78.81 86 THR A O 1
ATOM 652 N N . TYR A 1 87 ? 3.512 -11.099 4.364 1.00 85.81 87 TYR A N 1
ATOM 653 C CA . TYR A 1 87 ? 3.968 -10.663 3.048 1.00 85.81 87 TYR A CA 1
ATOM 654 C C . TYR A 1 87 ? 2.782 -10.553 2.091 1.00 85.81 87 TYR A C 1
ATOM 656 O O . TYR A 1 87 ? 2.039 -11.517 1.905 1.00 85.81 87 TYR A O 1
ATOM 664 N N . VAL A 1 88 ? 2.642 -9.389 1.457 1.00 92.75 88 VAL A N 1
ATOM 665 C CA . VAL A 1 88 ? 1.667 -9.131 0.394 1.00 92.75 88 VAL A CA 1
ATOM 666 C C . VAL A 1 88 ? 2.392 -8.771 -0.896 1.00 92.75 88 VAL A C 1
ATOM 668 O O . VAL A 1 88 ? 3.452 -8.144 -0.884 1.00 92.75 88 VAL A O 1
ATOM 671 N N . ARG A 1 89 ? 1.821 -9.182 -2.030 1.00 93.38 89 ARG A N 1
ATOM 672 C CA . ARG A 1 89 ? 2.300 -8.792 -3.360 1.00 93.38 89 ARG A CA 1
ATOM 673 C C . ARG A 1 89 ? 1.408 -7.698 -3.916 1.00 93.38 89 ARG A C 1
ATOM 675 O O . ARG A 1 89 ? 0.186 -7.806 -3.838 1.00 93.38 89 ARG A O 1
ATOM 682 N N . ARG A 1 90 ? 2.035 -6.670 -4.482 1.00 95.19 90 ARG A N 1
ATOM 683 C CA . ARG A 1 90 ? 1.369 -5.532 -5.115 1.00 95.19 90 ARG A CA 1
ATOM 684 C C . ARG A 1 90 ? 2.035 -5.238 -6.443 1.00 95.19 90 ARG A C 1
ATOM 686 O O . ARG A 1 90 ? 3.262 -5.181 -6.529 1.00 95.19 90 ARG A O 1
ATOM 693 N N . HIS A 1 91 ? 1.223 -5.073 -7.472 1.00 93.94 91 HIS A N 1
ATOM 694 C CA . HIS A 1 91 ? 1.671 -4.550 -8.748 1.00 93.94 91 HIS A CA 1
ATOM 695 C C . HIS A 1 91 ? 1.825 -3.032 -8.653 1.00 93.94 91 HIS A C 1
ATOM 697 O O . HIS A 1 91 ? 1.177 -2.379 -7.843 1.00 93.94 91 HIS A O 1
ATOM 703 N N . TYR A 1 92 ? 2.665 -2.444 -9.506 1.00 93.00 92 TYR A N 1
ATOM 704 C CA . TYR A 1 92 ? 2.842 -0.987 -9.550 1.00 93.00 92 TYR A CA 1
ATOM 705 C C . TYR A 1 92 ? 1.507 -0.241 -9.756 1.00 93.00 92 TYR A C 1
ATOM 707 O O . TYR A 1 92 ? 1.264 0.766 -9.101 1.00 93.00 92 TYR A O 1
ATOM 715 N N . SER A 1 93 ? 0.612 -0.776 -10.594 1.00 93.81 93 SER A N 1
ATOM 716 C CA . SER A 1 93 ? -0.739 -0.231 -10.799 1.00 93.81 93 SER A CA 1
ATOM 717 C C . SER A 1 93 ? -1.581 -0.199 -9.522 1.00 93.81 93 SER A C 1
ATOM 719 O O . SER A 1 93 ? -2.430 0.675 -9.372 1.00 93.81 93 SER A O 1
ATOM 721 N N . ASP A 1 94 ? -1.340 -1.124 -8.589 1.00 96.44 94 ASP A N 1
ATOM 722 C CA . ASP A 1 94 ? -2.041 -1.149 -7.305 1.00 96.44 94 ASP A CA 1
ATOM 723 C C . ASP A 1 94 ? -1.610 0.042 -6.449 1.00 96.44 94 ASP A C 1
ATOM 725 O O . ASP A 1 94 ? -2.443 0.645 -5.784 1.00 96.44 94 ASP A O 1
ATOM 729 N N . PHE A 1 95 ? -0.329 0.427 -6.506 1.00 96.62 95 PHE A N 1
ATOM 730 C CA . PHE A 1 95 ? 0.164 1.631 -5.838 1.00 96.62 95 PHE A CA 1
ATOM 731 C C . PHE A 1 95 ? -0.410 2.910 -6.455 1.00 96.62 95 PHE A C 1
ATOM 733 O O . PHE A 1 95 ? -0.723 3.832 -5.705 1.00 96.62 95 PHE A O 1
ATOM 740 N N . GLU A 1 96 ? -0.580 2.965 -7.783 1.00 95.75 96 GLU A N 1
ATOM 741 C CA . GLU A 1 96 ? -1.251 4.091 -8.455 1.00 95.75 96 GLU A CA 1
ATOM 742 C C . GLU A 1 96 ? -2.680 4.257 -7.924 1.00 95.75 96 GLU A C 1
ATOM 744 O O . GLU A 1 96 ? -3.017 5.307 -7.381 1.00 95.75 96 GLU A O 1
ATOM 749 N N . ALA A 1 97 ? -3.484 3.191 -7.967 1.00 96.44 97 ALA A N 1
ATOM 750 C CA . ALA A 1 97 ? -4.857 3.238 -7.470 1.00 96.44 97 ALA A CA 1
ATOM 751 C C . ALA A 1 97 ? -4.928 3.515 -5.958 1.00 96.44 97 ALA A C 1
ATOM 753 O O . ALA A 1 97 ? -5.785 4.265 -5.495 1.00 96.44 97 ALA A O 1
ATOM 754 N N . PHE A 1 98 ? -4.018 2.933 -5.176 1.00 96.81 98 PHE A N 1
ATOM 755 C CA . PHE A 1 98 ? -3.938 3.154 -3.736 1.00 96.81 98 PHE A CA 1
ATOM 756 C C . PHE A 1 98 ? -3.645 4.616 -3.388 1.00 96.81 98 PHE A C 1
ATOM 758 O O . PHE A 1 98 ? -4.296 5.176 -2.506 1.00 96.81 98 PHE A O 1
ATOM 765 N N . ARG A 1 99 ? -2.710 5.257 -4.099 1.00 95.81 99 ARG A N 1
ATOM 766 C CA . ARG A 1 99 ? -2.414 6.681 -3.923 1.00 95.81 99 ARG A CA 1
ATOM 767 C C . ARG A 1 99 ? -3.651 7.540 -4.172 1.00 95.81 99 ARG A C 1
ATOM 769 O O . ARG A 1 99 ? -3.960 8.385 -3.337 1.00 95.81 99 ARG A O 1
ATOM 776 N N . ASP A 1 100 ? -4.369 7.288 -5.262 1.00 95.06 100 ASP A N 1
ATOM 777 C CA . ASP A 1 100 ? -5.583 8.040 -5.602 1.00 95.06 100 ASP A CA 1
ATOM 778 C C . ASP A 1 100 ? -6.668 7.884 -4.521 1.00 95.06 100 ASP A C 1
ATOM 780 O O . ASP A 1 100 ? -7.377 8.834 -4.180 1.00 95.06 100 ASP A O 1
ATOM 784 N N . ILE A 1 101 ? -6.786 6.687 -3.936 1.00 95.31 101 ILE A N 1
ATOM 785 C CA . ILE A 1 101 ? -7.705 6.435 -2.820 1.00 95.31 101 ILE A CA 1
ATOM 786 C C . ILE A 1 101 ? -7.284 7.229 -1.577 1.00 95.31 101 ILE A C 1
ATOM 788 O O . ILE A 1 101 ? -8.135 7.887 -0.980 1.00 95.31 101 ILE A O 1
ATOM 792 N N . LEU A 1 102 ? -5.997 7.229 -1.210 1.00 94.56 102 LEU A N 1
ATOM 793 C CA . LEU A 1 102 ? -5.495 7.989 -0.057 1.00 94.56 102 LEU A CA 1
ATOM 794 C C . LEU A 1 102 ? -5.707 9.497 -0.199 1.00 94.56 102 LEU A C 1
ATOM 796 O O . LEU A 1 102 ? -6.086 10.158 0.770 1.00 94.56 102 LEU A O 1
ATOM 800 N N . GLU A 1 103 ? -5.473 10.037 -1.393 1.00 93.38 103 GLU A N 1
ATOM 801 C CA . GLU A 1 103 ? -5.710 11.453 -1.686 1.00 93.38 103 GLU A CA 1
ATOM 802 C C . GLU A 1 103 ? -7.189 11.821 -1.539 1.00 93.38 103 GLU A C 1
ATOM 804 O O . GLU A 1 103 ? -7.516 12.904 -1.062 1.00 93.38 103 GLU A O 1
ATOM 809 N N . ARG A 1 104 ? -8.098 10.911 -1.903 1.00 92.00 104 ARG A N 1
ATOM 810 C CA . ARG A 1 104 ? -9.543 11.121 -1.760 1.00 92.00 104 ARG A CA 1
ATOM 811 C C . ARG A 1 104 ? -10.034 10.959 -0.322 1.00 92.00 104 ARG A C 1
ATOM 813 O O . ARG A 1 104 ? -10.946 11.672 0.090 1.00 92.00 104 ARG A O 1
ATOM 820 N N . GLU A 1 105 ? -9.482 10.005 0.424 1.00 89.69 105 GLU A N 1
ATOM 821 C CA . GLU A 1 105 ? -9.852 9.760 1.824 1.00 89.69 105 GLU A CA 1
ATOM 822 C C . GLU A 1 105 ? -9.304 10.843 2.760 1.00 89.69 105 GLU A C 1
ATOM 824 O O . GLU A 1 105 ? -9.903 11.122 3.801 1.00 89.69 105 GLU A O 1
ATOM 829 N N . THR A 1 106 ? -8.180 11.476 2.403 1.00 82.19 106 THR A N 1
ATOM 830 C CA . THR A 1 106 ? -7.469 12.394 3.295 1.00 82.19 106 THR A CA 1
ATOM 831 C C . THR A 1 106 ? -7.141 13.723 2.611 1.00 82.19 106 THR A C 1
ATOM 833 O O . THR A 1 106 ? -6.271 13.820 1.760 1.00 82.19 106 THR A O 1
ATOM 836 N N . ASN A 1 107 ? -7.812 14.799 3.036 1.00 79.12 107 ASN A N 1
ATOM 837 C CA . ASN A 1 107 ? -7.585 16.150 2.490 1.00 79.12 107 ASN A CA 1
ATOM 838 C C . ASN A 1 107 ? -6.524 16.959 3.260 1.00 79.12 107 ASN A C 1
ATOM 840 O O . ASN A 1 107 ? -6.220 18.094 2.904 1.00 79.12 107 ASN A O 1
ATOM 844 N N . GLN A 1 108 ? -6.012 16.419 4.368 1.00 82.44 108 GLN A N 1
ATOM 845 C CA . GLN A 1 108 ? -5.119 17.129 5.296 1.00 82.44 108 GLN A CA 1
ATOM 846 C C . GLN A 1 108 ? -3.666 16.654 5.222 1.00 82.44 108 GLN A C 1
ATOM 848 O O . GLN A 1 108 ? -2.801 17.225 5.884 1.00 82.44 108 GLN A O 1
ATOM 853 N N . VAL A 1 109 ? -3.396 15.607 4.444 1.00 88.25 109 VAL A N 1
ATOM 854 C CA . VAL A 1 109 ? -2.078 14.984 4.344 1.00 88.25 109 VAL A CA 1
ATOM 855 C C . VAL A 1 109 ? -1.595 15.111 2.908 1.00 88.25 109 VAL A C 1
ATOM 857 O O . VAL A 1 109 ? -2.317 14.781 1.974 1.00 88.25 109 VAL A O 1
ATOM 860 N N . ASN A 1 110 ? -0.370 15.600 2.725 1.00 90.81 110 ASN A N 1
ATOM 861 C CA . ASN A 1 110 ? 0.256 15.620 1.410 1.00 90.81 110 ASN A CA 1
ATOM 862 C C . ASN A 1 110 ? 0.779 14.215 1.087 1.00 90.81 110 ASN A C 1
ATOM 864 O O . ASN A 1 110 ? 1.722 13.742 1.727 1.00 90.81 110 ASN A O 1
ATOM 868 N N . ILE A 1 111 ? 0.148 13.547 0.125 1.00 94.31 111 ILE A N 1
ATOM 869 C CA . ILE A 1 111 ? 0.506 12.184 -0.259 1.00 94.31 111 ILE A CA 1
ATOM 870 C C . ILE A 1 111 ? 1.732 12.216 -1.188 1.00 94.31 111 ILE A C 1
ATOM 872 O O . ILE A 1 111 ? 1.675 12.844 -2.253 1.00 94.31 111 ILE A O 1
ATOM 876 N N . PRO A 1 112 ? 2.840 11.529 -0.834 1.00 93.75 112 PRO A N 1
ATOM 877 C CA . PRO A 1 112 ? 4.048 11.526 -1.651 1.00 93.75 112 PRO A CA 1
ATOM 878 C C . PRO A 1 112 ? 3.773 11.032 -3.078 1.00 93.75 112 PRO A C 1
ATOM 880 O O . PRO A 1 112 ? 2.887 10.211 -3.333 1.00 93.75 112 PRO A O 1
ATOM 883 N N . SER A 1 113 ? 4.529 11.552 -4.040 1.00 93.25 113 SER A N 1
ATOM 884 C CA . SER A 1 113 ? 4.451 11.113 -5.434 1.00 93.25 113 SER A CA 1
ATOM 885 C C . SER A 1 113 ? 5.046 9.717 -5.598 1.00 93.25 113 SER A C 1
ATOM 887 O O . SER A 1 113 ? 6.091 9.416 -5.019 1.00 93.25 113 SER A O 1
ATOM 889 N N . LEU A 1 114 ? 4.424 8.890 -6.437 1.00 94.44 114 LEU A N 1
ATOM 890 C CA . LEU A 1 114 ? 5.002 7.608 -6.842 1.00 94.44 114 LEU A CA 1
ATOM 891 C C . LEU A 1 114 ? 6.223 7.821 -7.750 1.00 94.44 114 LEU A C 1
ATOM 893 O O . LEU A 1 114 ? 6.305 8.848 -8.434 1.00 94.44 114 LEU A O 1
ATOM 897 N N . PRO A 1 115 ? 7.164 6.860 -7.791 1.00 90.12 115 PRO A N 1
ATOM 898 C CA . PRO A 1 115 ? 8.250 6.888 -8.764 1.00 90.12 115 PRO A CA 1
ATOM 899 C C . PRO A 1 115 ? 7.686 6.969 -10.188 1.00 90.12 115 PRO A C 1
ATOM 901 O O . PRO A 1 115 ? 6.712 6.301 -10.519 1.00 90.12 115 PRO A O 1
ATOM 904 N N . GLY A 1 116 ? 8.289 7.815 -11.025 1.00 83.75 116 GLY A N 1
ATOM 905 C CA . GLY A 1 116 ? 7.721 8.207 -12.314 1.00 83.75 116 GLY A CA 1
ATOM 906 C C . GLY A 1 116 ? 7.464 7.052 -13.289 1.00 83.75 116 GLY A C 1
ATOM 907 O O . GLY A 1 116 ? 8.156 6.028 -13.310 1.00 83.75 116 GLY A O 1
ATOM 908 N N . LYS A 1 117 ? 6.479 7.258 -14.170 1.00 82.69 117 LYS A N 1
ATOM 909 C CA . LYS A 1 117 ? 6.146 6.313 -15.238 1.00 82.69 117 LYS A CA 1
ATOM 910 C C . LYS A 1 117 ? 7.298 6.233 -16.241 1.00 82.69 117 LYS A C 1
ATOM 912 O O . LYS A 1 117 ? 7.673 7.224 -16.858 1.00 82.69 117 LYS A O 1
ATOM 917 N N . VAL A 1 118 ? 7.850 5.034 -16.406 1.00 82.00 118 VAL A N 1
ATOM 918 C CA . VAL A 1 118 ? 8.946 4.773 -17.356 1.00 82.00 118 VAL A CA 1
ATOM 919 C C . VAL A 1 118 ? 8.357 4.320 -18.685 1.00 82.00 118 VAL A C 1
ATOM 921 O O . VAL A 1 118 ? 7.570 3.374 -18.717 1.00 82.00 118 VAL A O 1
ATOM 924 N N . PHE A 1 119 ? 8.746 4.996 -19.765 1.00 76.94 119 PHE A N 1
ATOM 925 C CA . PHE A 1 119 ? 8.212 4.779 -21.113 1.00 76.94 119 PHE A CA 1
ATOM 926 C C . PHE A 1 119 ? 9.129 3.931 -22.015 1.00 76.94 119 PHE A C 1
ATOM 928 O O . PHE A 1 119 ? 8.704 3.525 -23.093 1.00 76.94 119 PHE A O 1
ATOM 935 N N . THR A 1 120 ? 10.360 3.621 -21.590 1.00 78.94 120 THR A N 1
ATOM 936 C CA . THR A 1 120 ? 11.342 2.829 -22.357 1.00 78.94 120 THR A CA 1
ATOM 937 C C . THR A 1 120 ? 12.042 1.791 -21.473 1.00 78.94 120 THR A C 1
ATOM 939 O O . THR A 1 120 ? 12.311 2.055 -20.309 1.00 78.94 120 THR A O 1
ATOM 942 N N . ASN A 1 121 ? 12.321 0.596 -22.016 1.00 80.00 121 ASN A N 1
ATOM 943 C CA . ASN A 1 121 ? 13.013 -0.508 -21.320 1.00 80.00 121 ASN A CA 1
ATOM 944 C C . ASN A 1 121 ? 12.479 -0.797 -19.901 1.00 80.00 121 ASN A C 1
ATOM 946 O O . ASN A 1 121 ? 13.230 -0.892 -18.938 1.00 80.00 121 ASN A O 1
ATOM 950 N N . LEU A 1 122 ? 11.157 -0.969 -19.793 1.00 79.50 122 LEU A N 1
ATOM 951 C CA . LEU A 1 122 ? 10.403 -1.118 -18.539 1.00 79.50 122 LEU A CA 1
ATOM 952 C C . LEU A 1 122 ? 10.889 -2.246 -17.609 1.00 79.50 122 LEU A C 1
ATOM 954 O O . LEU A 1 122 ? 10.615 -2.211 -16.412 1.00 79.50 122 LEU A O 1
ATOM 958 N N . PHE A 1 123 ? 11.568 -3.243 -18.169 1.00 82.50 123 PHE A N 1
ATOM 959 C CA . PHE A 1 123 ? 12.028 -4.433 -17.459 1.00 82.50 123 PHE A CA 1
ATOM 960 C C . PHE A 1 123 ? 13.550 -4.466 -17.278 1.00 82.50 123 PHE A C 1
ATOM 962 O O . PHE A 1 123 ? 14.099 -5.542 -17.065 1.00 82.50 123 PHE A O 1
ATOM 969 N N . SER A 1 124 ? 14.247 -3.331 -17.407 1.00 90.56 124 SER A N 1
ATOM 970 C CA . SER A 1 124 ? 15.655 -3.275 -17.011 1.00 90.56 124 SER A CA 1
ATOM 971 C C . SER A 1 124 ? 15.778 -3.331 -15.488 1.00 90.56 124 SER A C 1
ATOM 973 O O . SER A 1 124 ? 14.964 -2.742 -14.774 1.00 90.56 124 SER A O 1
ATOM 975 N N . ASP A 1 125 ? 16.812 -4.009 -14.991 1.00 91.56 125 ASP A N 1
ATOM 976 C CA . ASP A 1 125 ? 17.054 -4.144 -13.548 1.00 91.56 125 ASP A CA 1
ATOM 977 C C . ASP A 1 125 ? 17.189 -2.778 -12.859 1.00 91.56 125 ASP A C 1
ATOM 979 O O . ASP A 1 125 ? 16.673 -2.586 -11.765 1.00 91.56 125 ASP A O 1
ATOM 983 N N . GLU A 1 126 ? 17.789 -1.791 -13.533 1.00 90.69 126 GLU A N 1
ATOM 984 C CA . GLU A 1 126 ? 17.891 -0.410 -13.044 1.00 90.69 126 GLU A CA 1
ATOM 985 C C . GLU A 1 126 ? 16.514 0.240 -12.839 1.00 90.69 126 GLU A C 1
ATOM 987 O O . GLU A 1 126 ? 16.255 0.843 -11.799 1.00 90.69 126 GLU A O 1
ATOM 992 N N . VAL A 1 127 ? 15.596 0.089 -13.801 1.00 90.94 127 VAL A N 1
ATOM 993 C CA . VAL A 1 127 ? 14.236 0.641 -13.692 1.00 90.94 127 VAL A CA 1
ATOM 994 C C . VAL A 1 127 ? 13.436 -0.088 -12.620 1.00 90.94 127 VAL A C 1
ATOM 996 O O . VAL A 1 127 ? 12.669 0.544 -11.889 1.00 90.94 127 VAL A O 1
ATOM 999 N N . ILE A 1 128 ? 13.597 -1.409 -12.532 1.00 91.38 128 ILE A N 1
ATOM 1000 C CA . ILE A 1 128 ? 12.939 -2.233 -11.518 1.00 91.38 128 ILE A CA 1
ATOM 1001 C C . ILE A 1 128 ? 13.402 -1.805 -10.125 1.00 91.38 128 ILE A C 1
ATOM 1003 O O . ILE A 1 128 ? 12.554 -1.556 -9.269 1.00 91.38 128 ILE A O 1
ATOM 1007 N N . GLU A 1 129 ? 14.708 -1.657 -9.914 1.00 93.69 129 GLU A N 1
ATOM 1008 C CA . GLU A 1 129 ? 15.268 -1.310 -8.610 1.00 93.69 129 GLU A CA 1
ATOM 1009 C C . GLU A 1 129 ? 14.932 0.127 -8.208 1.00 93.69 129 GLU A C 1
ATOM 1011 O O . GLU A 1 129 ? 14.402 0.346 -7.122 1.00 93.69 129 GLU A O 1
ATOM 1016 N N . MET A 1 130 ? 15.080 1.091 -9.123 1.00 91.50 130 MET A N 1
ATOM 1017 C CA . MET A 1 130 ? 14.665 2.481 -8.895 1.00 91.50 130 MET A CA 1
ATOM 1018 C C . MET A 1 130 ? 13.186 2.574 -8.483 1.00 91.50 130 MET A C 1
ATOM 1020 O O . MET A 1 130 ? 12.819 3.339 -7.589 1.00 91.50 130 MET A O 1
ATOM 1024 N N . ARG A 1 131 ? 12.305 1.792 -9.124 1.00 93.88 131 ARG A N 1
ATOM 1025 C CA . ARG A 1 131 ? 10.888 1.741 -8.737 1.00 93.88 131 ARG A CA 1
ATOM 1026 C C . ARG A 1 131 ? 10.694 1.070 -7.390 1.00 93.88 131 ARG A C 1
ATOM 1028 O O . ARG A 1 131 ? 9.903 1.574 -6.601 1.00 93.88 131 ARG A O 1
ATOM 1035 N N . ARG A 1 132 ? 11.372 -0.049 -7.130 1.00 95.12 132 ARG A N 1
ATOM 1036 C CA . ARG A 1 132 ? 11.285 -0.772 -5.857 1.00 95.12 132 ARG A CA 1
ATOM 1037 C C . ARG A 1 132 ? 11.655 0.146 -4.693 1.00 95.12 132 ARG A C 1
ATOM 1039 O O . ARG A 1 132 ? 10.880 0.241 -3.747 1.00 95.12 132 ARG A O 1
ATOM 1046 N N . GLU A 1 133 ? 12.770 0.864 -4.805 1.00 95.38 133 GLU A N 1
ATOM 1047 C CA . GLU A 1 133 ? 13.226 1.844 -3.813 1.00 95.38 133 GLU A CA 1
ATOM 1048 C C . GLU A 1 133 ? 12.226 2.995 -3.643 1.00 95.38 133 GLU A C 1
ATOM 1050 O O . GLU A 1 133 ? 11.836 3.329 -2.525 1.00 95.38 133 GLU A O 1
ATOM 1055 N N . GLY A 1 134 ? 11.740 3.576 -4.746 1.00 96.00 134 GLY A N 1
ATOM 1056 C CA . GLY A 1 134 ? 10.750 4.654 -4.683 1.00 96.00 134 GLY A CA 1
ATOM 1057 C C . GLY A 1 134 ? 9.429 4.225 -4.031 1.00 96.00 134 GLY A C 1
ATOM 1058 O O . GLY A 1 134 ? 8.845 4.984 -3.256 1.00 96.00 134 GLY A O 1
ATOM 1059 N N . LEU A 1 135 ? 8.966 3.002 -4.308 1.00 97.00 135 LEU A N 1
ATOM 1060 C CA . LEU A 1 135 ? 7.769 2.427 -3.690 1.00 97.00 135 LEU A CA 1
ATOM 1061 C C . LEU A 1 135 ? 7.980 2.110 -2.205 1.00 97.00 135 LEU A C 1
ATOM 1063 O O . LEU A 1 135 ? 7.060 2.301 -1.412 1.00 97.00 135 LEU A O 1
ATOM 1067 N N . GLU A 1 136 ? 9.174 1.659 -1.820 1.00 96.06 136 GLU A N 1
ATOM 1068 C CA . GLU A 1 136 ? 9.540 1.427 -0.419 1.00 96.06 136 GLU A CA 1
ATOM 1069 C C . GLU A 1 136 ? 9.491 2.730 0.385 1.00 96.06 136 GLU A C 1
ATOM 1071 O O . GLU A 1 136 ? 8.830 2.787 1.422 1.00 96.06 136 GLU A O 1
ATOM 1076 N N . ILE A 1 137 ? 10.096 3.800 -0.136 1.00 96.12 137 ILE A N 1
ATOM 1077 C CA . ILE A 1 137 ? 10.065 5.127 0.492 1.00 96.12 137 ILE A CA 1
ATOM 1078 C C . ILE A 1 137 ? 8.627 5.645 0.598 1.00 96.12 137 ILE A C 1
ATOM 1080 O O . ILE A 1 137 ? 8.210 6.095 1.668 1.00 96.12 137 ILE A O 1
ATOM 1084 N N . PHE A 1 138 ? 7.852 5.559 -0.490 1.00 97.19 138 PHE A N 1
ATOM 1085 C CA . PHE A 1 138 ? 6.436 5.933 -0.491 1.00 97.19 138 PHE A CA 1
ATOM 1086 C C . PHE A 1 138 ? 5.679 5.210 0.629 1.00 97.19 138 PHE A C 1
ATOM 1088 O O . PHE A 1 138 ? 4.996 5.848 1.433 1.00 97.19 138 PHE A O 1
ATOM 1095 N N . LEU A 1 139 ? 5.842 3.886 0.718 1.00 96.19 139 LEU A N 1
ATOM 1096 C CA . LEU A 1 139 ? 5.129 3.071 1.691 1.00 96.19 139 LEU A CA 1
ATOM 1097 C C . LEU A 1 139 ? 5.583 3.369 3.122 1.00 96.19 139 LEU A C 1
ATOM 1099 O O . LEU A 1 139 ? 4.743 3.430 4.011 1.00 96.19 139 LEU A O 1
ATOM 1103 N N . GLN A 1 140 ? 6.874 3.615 3.350 1.00 95.88 140 GLN A N 1
ATOM 1104 C CA . GLN A 1 140 ? 7.400 3.980 4.665 1.00 95.88 140 GLN A CA 1
ATOM 1105 C C . GLN A 1 140 ? 6.825 5.312 5.165 1.00 95.88 140 GLN A C 1
ATOM 1107 O O . GLN A 1 140 ? 6.442 5.416 6.331 1.00 95.88 140 GLN A O 1
ATOM 1112 N N . ILE A 1 141 ? 6.723 6.317 4.290 1.00 95.75 141 ILE A N 1
ATOM 1113 C CA . ILE A 1 141 ? 6.135 7.621 4.627 1.00 95.75 141 ILE A CA 1
ATOM 1114 C C . ILE A 1 141 ? 4.648 7.461 4.948 1.00 95.75 141 ILE A C 1
ATOM 1116 O O . ILE A 1 141 ? 4.184 7.911 5.995 1.00 95.75 141 ILE A O 1
ATOM 1120 N N . VAL A 1 142 ? 3.904 6.799 4.060 1.00 95.62 142 VAL A N 1
ATOM 1121 C CA . VAL A 1 142 ? 2.452 6.638 4.181 1.00 95.62 142 VAL A CA 1
ATOM 1122 C C . VAL A 1 142 ? 2.092 5.791 5.403 1.00 95.62 142 VAL A C 1
ATOM 1124 O O . VAL A 1 142 ? 1.266 6.197 6.221 1.00 95.62 142 VAL A O 1
ATOM 1127 N N . ALA A 1 143 ? 2.736 4.634 5.564 1.00 94.56 143 ALA A N 1
ATOM 1128 C CA . ALA A 1 143 ? 2.482 3.726 6.676 1.00 94.56 143 ALA A CA 1
ATOM 1129 C C . ALA A 1 143 ? 2.994 4.276 8.010 1.00 94.56 143 ALA A C 1
ATOM 1131 O O . ALA A 1 143 ? 2.502 3.851 9.047 1.00 94.56 143 ALA A O 1
ATOM 1132 N N . GLY A 1 144 ? 3.951 5.209 8.010 1.00 94.06 144 GLY A N 1
ATOM 1133 C CA . GLY A 1 144 ? 4.434 5.894 9.210 1.00 94.06 144 GLY A CA 1
ATOM 1134 C C . GLY A 1 144 ? 3.587 7.097 9.637 1.00 94.06 144 GLY A C 1
ATOM 1135 O O . GLY A 1 144 ? 3.830 7.653 10.707 1.00 94.06 144 GLY A O 1
ATOM 1136 N N . HIS A 1 145 ? 2.608 7.520 8.831 1.00 95.31 145 HIS A N 1
ATOM 1137 C CA . HIS A 1 145 ? 1.860 8.749 9.083 1.00 95.31 145 HIS A CA 1
ATOM 1138 C C . HIS A 1 145 ? 0.666 8.518 10.037 1.00 95.31 145 HIS A C 1
ATOM 1140 O O . HIS A 1 145 ? -0.283 7.825 9.655 1.00 95.31 145 HIS A O 1
ATOM 1146 N N . PRO A 1 146 ? 0.611 9.151 11.231 1.00 93.50 146 PRO A N 1
ATOM 1147 C CA . PRO A 1 146 ? -0.427 8.867 12.233 1.00 93.50 146 PRO A CA 1
ATOM 1148 C C . PRO A 1 146 ? -1.864 9.088 11.740 1.00 93.50 146 PRO A C 1
ATOM 1150 O O . PRO A 1 146 ? -2.766 8.309 12.055 1.00 93.50 146 PRO A O 1
ATOM 1153 N N . LEU A 1 147 ? -2.090 10.133 10.935 1.00 93.25 147 LEU A N 1
ATOM 1154 C CA . LEU A 1 147 ? -3.423 10.416 10.386 1.00 93.25 147 LEU A CA 1
ATOM 1155 C C . LEU A 1 147 ? -3.844 9.418 9.302 1.00 93.25 147 LEU A C 1
ATOM 1157 O O . LEU A 1 147 ? -5.033 9.168 9.154 1.00 93.25 147 LEU A O 1
ATOM 1161 N N . LEU A 1 148 ? -2.898 8.822 8.566 1.00 94.19 148 LEU A N 1
ATOM 1162 C CA . LEU A 1 148 ? -3.235 7.807 7.564 1.00 94.19 148 LEU A CA 1
ATOM 1163 C C . LEU A 1 148 ? -3.496 6.463 8.248 1.00 94.19 148 LEU A C 1
ATOM 1165 O O . LEU A 1 148 ? -4.464 5.790 7.913 1.00 94.19 148 LEU A O 1
ATOM 1169 N N . GLN A 1 149 ? -2.704 6.122 9.271 1.00 93.19 149 GLN A N 1
ATOM 1170 C CA . GLN A 1 149 ? -2.898 4.916 10.086 1.00 93.19 149 GLN A CA 1
ATOM 1171 C C . GLN A 1 149 ? -4.269 4.867 10.772 1.00 93.19 149 GLN A C 1
ATOM 1173 O O . GLN A 1 149 ? -4.859 3.798 10.892 1.00 93.19 149 GLN A O 1
ATOM 1178 N N . THR A 1 150 ? -4.765 6.012 11.247 1.00 90.69 150 THR A N 1
ATOM 1179 C CA . THR A 1 150 ? -6.047 6.091 11.966 1.00 90.69 150 THR A CA 1
ATOM 1180 C C . THR A 1 150 ? -7.223 6.447 11.062 1.00 90.69 150 THR A C 1
ATOM 1182 O O . THR A 1 150 ? -8.357 6.081 11.368 1.00 90.69 150 THR A O 1
ATOM 1185 N N . GLY A 1 151 ? -6.966 7.159 9.962 1.00 87.19 151 GLY A N 1
ATOM 1186 C CA . GLY A 1 151 ? -7.993 7.740 9.103 1.00 87.19 151 GLY A CA 1
ATOM 1187 C C . GLY A 1 151 ? -8.267 6.994 7.799 1.00 87.19 151 GLY A C 1
ATOM 1188 O O . GLY A 1 151 ? -9.297 7.265 7.192 1.00 87.19 151 GLY A O 1
ATOM 1189 N N . SER A 1 152 ? -7.403 6.067 7.365 1.00 92.25 152 SER A N 1
ATOM 1190 C CA . SER A 1 152 ? -7.572 5.347 6.094 1.00 92.25 152 SER A CA 1
ATOM 1191 C C . SER A 1 152 ? -7.774 3.846 6.296 1.00 92.25 152 SER A C 1
ATOM 1193 O O . SER A 1 152 ? -6.885 3.130 6.763 1.00 92.25 152 SER A O 1
ATOM 1195 N N . GLN A 1 153 ? -8.940 3.346 5.881 1.00 90.88 153 GLN A N 1
ATOM 1196 C CA . GLN A 1 153 ? -9.193 1.902 5.807 1.00 90.88 153 GLN A CA 1
ATOM 1197 C C . GLN A 1 153 ? -8.445 1.274 4.626 1.00 90.88 153 GLN A C 1
ATOM 1199 O O . GLN A 1 153 ? -7.958 0.144 4.734 1.00 90.88 153 GLN A O 1
ATOM 1204 N N . ALA A 1 154 ? -8.276 2.031 3.537 1.00 93.88 154 ALA A N 1
ATOM 1205 C CA . ALA A 1 154 ? -7.518 1.597 2.375 1.00 93.88 154 ALA A CA 1
ATOM 1206 C C . ALA A 1 154 ? -6.062 1.262 2.726 1.00 93.88 154 ALA A C 1
ATOM 1208 O O . ALA A 1 154 ? -5.558 0.248 2.250 1.00 93.88 154 ALA A O 1
ATOM 1209 N N . LEU A 1 155 ? -5.401 2.041 3.596 1.00 94.75 155 LEU A N 1
ATOM 1210 C CA . LEU A 1 155 ? -4.040 1.743 4.063 1.00 94.75 155 LEU A CA 1
ATOM 1211 C C . LEU A 1 155 ? -3.966 0.388 4.774 1.00 94.75 155 LEU A C 1
ATOM 1213 O O . LEU A 1 155 ? -3.095 -0.429 4.473 1.00 94.75 155 LEU A O 1
ATOM 1217 N N . CYS A 1 156 ? -4.885 0.137 5.707 1.00 92.44 156 CYS A N 1
ATOM 1218 C CA . CYS A 1 156 ? -4.896 -1.110 6.463 1.00 92.44 156 CYS A CA 1
ATOM 1219 C C . CYS A 1 156 ? -5.085 -2.321 5.538 1.00 92.44 156 CYS A C 1
ATOM 1221 O O . CYS A 1 156 ? -4.315 -3.282 5.616 1.00 92.44 156 CYS A O 1
ATOM 1223 N N . ALA A 1 157 ? -6.053 -2.246 4.621 1.00 94.00 157 ALA A N 1
ATOM 1224 C CA . ALA A 1 157 ? -6.302 -3.298 3.643 1.00 94.00 157 ALA A CA 1
ATOM 1225 C C . ALA A 1 157 ? -5.104 -3.477 2.693 1.00 94.00 157 ALA A C 1
ATOM 1227 O O . ALA A 1 157 ? -4.667 -4.600 2.446 1.00 94.00 157 ALA A O 1
ATOM 1228 N N . PHE A 1 158 ? -4.508 -2.383 2.212 1.00 95.69 158 PHE A N 1
ATOM 1229 C CA . PHE A 1 158 ? -3.368 -2.441 1.299 1.00 95.69 158 PHE A CA 1
ATOM 1230 C C . PHE A 1 158 ? -2.146 -3.126 1.926 1.00 95.69 158 PHE A C 1
ATOM 1232 O O . PHE A 1 158 ? -1.434 -3.843 1.221 1.00 95.69 158 PHE A O 1
ATOM 1239 N N . LEU A 1 159 ? -1.915 -2.966 3.233 1.00 93.94 159 LEU A N 1
ATOM 1240 C CA . LEU A 1 159 ? -0.785 -3.585 3.936 1.00 93.94 159 LEU A CA 1
ATOM 1241 C C . LEU A 1 159 ? -1.004 -5.061 4.295 1.00 93.94 159 LEU A C 1
ATOM 1243 O O . LEU A 1 159 ? -0.040 -5.825 4.313 1.00 93.94 159 LEU A O 1
ATOM 1247 N N . HIS A 1 160 ? -2.242 -5.468 4.581 1.00 91.69 160 HIS A N 1
ATOM 1248 C CA . HIS A 1 160 ? -2.501 -6.769 5.209 1.00 91.69 160 HIS A CA 1
ATOM 1249 C C . HIS A 1 160 ? -3.326 -7.741 4.360 1.00 91.69 160 HIS A C 1
ATOM 1251 O O . HIS A 1 160 ? -3.188 -8.945 4.555 1.00 91.69 160 HIS A O 1
ATOM 1257 N N . ASP A 1 161 ? -4.160 -7.268 3.427 1.00 93.25 161 ASP A N 1
ATOM 1258 C CA . ASP A 1 161 ? -5.076 -8.123 2.660 1.00 93.25 161 ASP A CA 1
ATOM 1259 C C . ASP A 1 161 ? -4.398 -8.700 1.402 1.00 93.25 161 ASP A C 1
ATOM 1261 O O . ASP A 1 161 ? -4.154 -7.965 0.442 1.00 93.25 161 ASP A O 1
ATOM 1265 N N . PRO A 1 162 ? -4.118 -10.011 1.308 1.00 91.75 162 PRO A N 1
ATOM 1266 C CA . PRO A 1 162 ? -3.509 -10.592 0.113 1.00 91.75 162 PRO A CA 1
ATOM 1267 C C . PRO A 1 162 ? -4.332 -10.384 -1.167 1.00 91.75 162 PRO A C 1
ATOM 1269 O O . PRO A 1 162 ? -3.760 -10.420 -2.255 1.00 91.75 162 PRO A O 1
ATOM 1272 N N . GLN A 1 163 ? -5.642 -10.155 -1.045 1.00 92.12 163 GLN A N 1
ATOM 1273 C CA . GLN A 1 163 ? -6.596 -10.003 -2.144 1.00 92.12 163 GLN A CA 1
ATOM 1274 C C . GLN A 1 163 ? -7.094 -8.559 -2.316 1.00 92.12 163 GLN A C 1
ATOM 1276 O O . GLN A 1 163 ? -8.152 -8.350 -2.910 1.00 92.12 163 GLN A O 1
ATOM 1281 N N . TRP A 1 164 ? -6.331 -7.57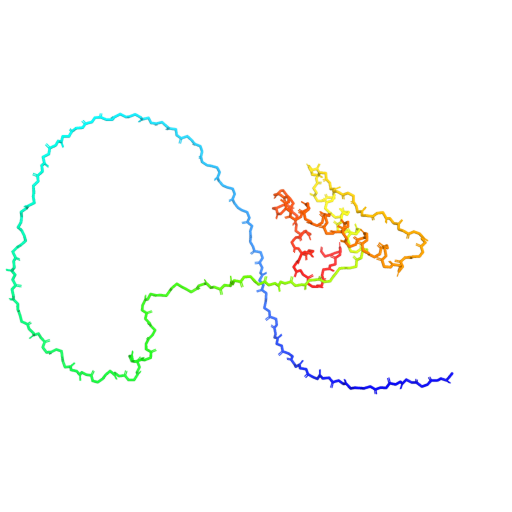5 -1.825 1.00 94.94 164 TRP A N 1
ATOM 1282 C CA . TRP A 1 164 ? -6.674 -6.156 -1.934 1.00 94.94 164 TRP A CA 1
ATOM 1283 C C . TRP A 1 164 ? -7.125 -5.754 -3.348 1.00 94.94 164 TRP A C 1
ATOM 1285 O O . TRP A 1 164 ? -6.498 -6.119 -4.346 1.00 94.94 164 TRP A O 1
ATOM 1295 N N . ASN A 1 165 ? -8.197 -4.962 -3.416 1.00 92.31 165 ASN A N 1
ATOM 1296 C CA . ASN A 1 165 ? -8.769 -4.428 -4.646 1.00 92.31 165 ASN A CA 1
ATOM 1297 C C . ASN A 1 165 ? -9.135 -2.948 -4.435 1.00 92.31 165 ASN A C 1
ATOM 1299 O O . ASN A 1 165 ? -9.754 -2.633 -3.419 1.00 92.31 165 ASN A O 1
ATOM 1303 N N . PRO A 1 166 ? -8.818 -2.047 -5.382 1.00 91.19 166 PRO A N 1
ATOM 1304 C CA . PRO A 1 166 ? -9.130 -0.619 -5.261 1.00 91.19 166 PRO A CA 1
ATOM 1305 C C . PRO A 1 166 ? -10.632 -0.277 -5.244 1.00 91.19 166 PRO A C 1
ATOM 1307 O O . PRO A 1 166 ? -10.994 0.869 -4.981 1.00 91.19 166 PRO A O 1
ATOM 1310 N N . HIS A 1 167 ? -11.506 -1.228 -5.573 1.00 87.06 167 HIS A N 1
ATOM 1311 C CA . HIS A 1 167 ? -12.961 -1.055 -5.610 1.00 87.06 167 HIS A CA 1
ATOM 1312 C C . HIS A 1 167 ? -13.695 -1.643 -4.397 1.00 87.06 167 HIS A C 1
ATOM 1314 O O . HIS A 1 167 ? -14.926 -1.605 -4.387 1.00 87.06 167 HIS A O 1
ATOM 1320 N N . ASN A 1 168 ? -12.968 -2.228 -3.440 1.00 64.56 168 ASN A N 1
ATOM 1321 C CA . ASN A 1 168 ? -13.548 -2.797 -2.221 1.00 64.56 168 ASN A CA 1
ATOM 1322 C C . ASN A 1 168 ? -13.776 -1.729 -1.145 1.00 64.56 168 ASN A C 1
ATO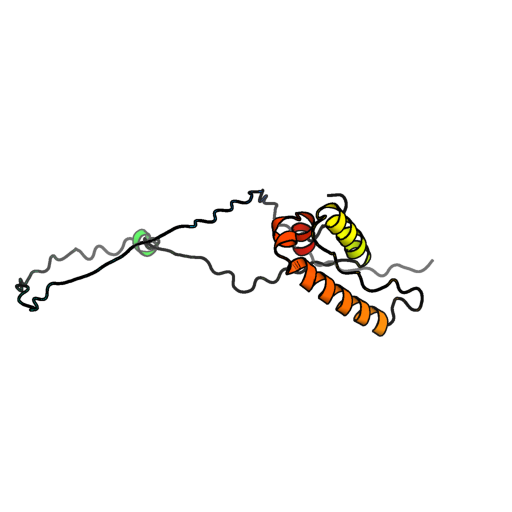M 1324 O O . ASN A 1 168 ? -12.958 -0.784 -1.084 1.00 64.56 168 ASN A O 1
#

Foldseek 3Di:
DDDDDDDDDDDDDDDDDDDDDDDADDDDDDDDDDDDDDDDDDDDDDDDDDDDDDDDDPDPPPPQDVCNVVDDDPDDDDDDDDDDDDDADDDPVNVVLLQVLLVVQDVPDDQDDQDDDDDPPCPDPVNVVSNVVRVVVSLCVQVVDPCNVRRPPSNVCVVHPNPDDSVD

Radius of gyration: 31.69 Å; Cα contacts (8 Å, |Δi|>4): 66; chains: 1; bounding box: 33×62×102 Å

Solvent-accessible surface area (backbone atoms only — not comparable to full-atom values): 12270 Å² total; per-residue (Å²): 143,82,86,84,89,80,86,84,88,81,89,80,81,89,85,81,90,79,92,83,80,87,87,83,90,82,89,79,88,85,83,88,78,92,82,90,84,90,86,89,86,91,86,90,88,88,81,86,80,86,88,81,82,84,78,88,75,81,70,77,84,66,72,74,50,74,67,65,74,69,52,79,73,97,79,82,89,88,84,86,85,80,81,84,83,82,86,64,83,76,56,73,68,52,54,55,49,48,50,57,48,49,53,71,73,33,90,86,60,89,76,76,79,73,58,77,90,70,91,67,71,71,84,37,69,68,54,46,48,56,41,51,54,33,49,49,53,43,48,53,55,51,71,66,30,70,67,44,66,75,65,33,69,66,57,55,38,66,66,69,41,76,80,61,56,92,87,112

pLDDT: mean 70.92, std 22.41, range [33.19, 97.19]

Secondary structure (DSSP, 8-state):
--PPP-------------------------------------------PPP-----------PPPHHHHTPPPS-----------------HHHHHHHHHHHHHH-SSS-PPPPPPPP-S-TT-HHHHHHHHHHHHHHHHHHHT-HHHHHH-HHHHHHHH-TT--TT-

InterPro domains:
  IPR001683 Phox homology [PF00787] (84-161)
  IPR001683 Phox homology [PS50195] (48-165)
  IPR001683 Phox homology [SM00312] (48-162)
  IPR036871 PX domain superfamily [G3DSA:3.30.1520.10] (69-168)
  IPR036871 PX domain superfamily [SSF64268] (79-164)
  IPR051074 Sorting Nexin [PTHR45963] (87-166)

Sequence (168 aa):
MTPPCGRPASKLAFLQAGQCGLLPLATVLNPNTTTNIIPTKIIPDHAQHPTRSNPASNTPRTGQTLDEMYAVPENYLEIKVRNPTTYVRRHYSDFEAFRDILERETNQVNIPSLPGKVFTNLFSDEVIEMRREGLEIFLQIVAGHPLLQTGSQALCAFLHDPQWNPHN

Nearest PDB structures (foldseek):
  7blq-assembly1_L  TM=9.668E-01  e=1.082E-06  Thermochaetoides thermophila DSM 1495
  6koj-assembly2_B  TM=8.737E-01  e=2.291E-03  Homo sapiens
  3iq2-assembly2_B  TM=8.767E-01  e=2.155E-03  Homo sapiens
  6kok-assembly1_A  TM=8.804E-01  e=4.206E-03  Homo sapiens
  5gw1-assembly2_C  TM=7.801E-01  e=8.264E-02  Homo sapiens